Protein AF-A0A2V7D1I1-F1 (afdb_monomer_lite)

Secondary structure (DSSP, 8-state):
--HHHHHHHHHHHHTT-----------PPPPPPPBPP---SSSSPPPPBPPPP--SSGGGPPPPPPP--PPPTTPPP------TT--GGGSGGGT--

Sequence (97 aa):
MRTSMTLALIALMLVLGPLTAAPVAAQGAAPERVVLPTDRTVLPIPEPTYPHSTVFDVRNATPPPRFEVKAPAKAPNILIVLIDDMGFGQSSAFGGP

Foldseek 3Di:
DVVVVVVVVVVVVVVCPDPPPDPPPPPDPDPDDWDAQPDPVDPPGDDIDDDDDPDPDPVPDDDDDDDDDDDDPPDDDDDDDDDPPDDPQCDVVNPHD

Radius of gyration: 34.78 Å; chains: 1; bounding box: 40×53×106 Å

Structure (mmCIF, N/CA/C/O backbone):
data_AF-A0A2V7D1I1-F1
#
_entry.id   AF-A0A2V7D1I1-F1
#
loop_
_atom_site.group_PDB
_atom_site.id
_atom_site.type_symbol
_atom_site.label_atom_id
_atom_site.label_alt_id
_atom_site.label_comp_id
_atom_site.label_asym_id
_atom_site.label_entity_id
_atom_site.label_seq_id
_atom_site.pdbx_PDB_ins_code
_atom_site.Cartn_x
_atom_site.Cartn_y
_atom_site.Cartn_z
_atom_site.occupancy
_atom_site.B_iso_or_equiv
_atom_site.auth_seq_id
_atom_site.auth_comp_id
_atom_site.auth_asym_id
_atom_site.auth_atom_id
_atom_site.pdbx_PDB_model_num
ATOM 1 N N . MET A 1 1 ? -8.024 -37.225 -75.956 1.00 54.75 1 MET A N 1
ATOM 2 C CA . MET A 1 1 ? -7.642 -37.542 -74.555 1.00 54.75 1 MET A CA 1
ATOM 3 C C . MET A 1 1 ? -6.185 -37.217 -74.196 1.00 54.75 1 MET A C 1
ATOM 5 O O . MET A 1 1 ? -5.891 -37.146 -73.014 1.00 54.75 1 MET A O 1
ATOM 9 N N . ARG A 1 2 ? -5.265 -36.982 -75.151 1.00 56.84 2 ARG A N 1
ATOM 10 C CA . ARG A 1 2 ? -3.828 -36.771 -74.859 1.00 56.84 2 ARG A CA 1
ATOM 11 C C . ARG A 1 2 ? -3.425 -35.337 -74.471 1.00 56.84 2 ARG A C 1
ATOM 13 O O . ARG A 1 2 ? -2.435 -35.166 -73.780 1.00 56.84 2 ARG A O 1
ATOM 20 N N . THR A 1 3 ? -4.203 -34.326 -74.855 1.00 54.72 3 THR A N 1
ATOM 21 C CA . THR A 1 3 ? -3.937 -32.901 -74.559 1.00 54.72 3 THR A CA 1
ATOM 22 C C . THR A 1 3 ? -4.501 -32.427 -73.217 1.00 54.72 3 THR A C 1
ATOM 24 O O . THR A 1 3 ? -3.992 -31.480 -72.633 1.00 54.72 3 THR A O 1
ATOM 27 N N . SER A 1 4 ? -5.520 -33.107 -72.683 1.00 54.50 4 SER A N 1
ATOM 28 C CA . SER A 1 4 ? -6.106 -32.767 -71.377 1.00 54.50 4 SER A CA 1
ATOM 29 C C . SER A 1 4 ? -5.239 -33.238 -70.202 1.00 54.50 4 SER A C 1
ATOM 31 O O . SER A 1 4 ? -5.317 -32.684 -69.111 1.00 54.50 4 SER A O 1
ATOM 33 N N . MET A 1 5 ? -4.399 -34.255 -70.426 1.00 56.28 5 MET A N 1
ATOM 34 C CA . MET A 1 5 ? -3.567 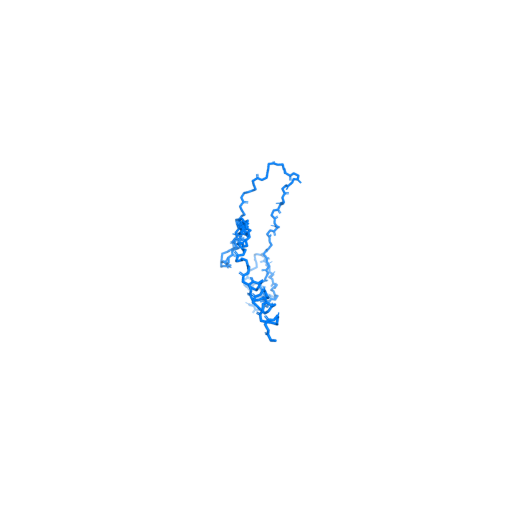-34.877 -69.391 1.00 56.28 5 MET A CA 1
ATOM 35 C C . MET A 1 5 ? -2.235 -34.137 -69.186 1.00 56.28 5 ME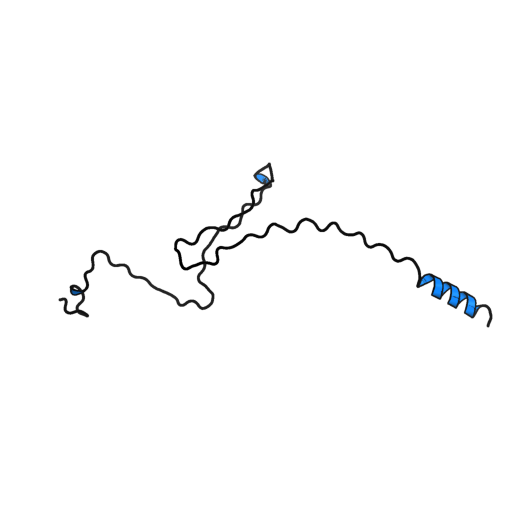T A C 1
ATOM 37 O O . MET A 1 5 ? -1.703 -34.134 -68.082 1.00 56.28 5 MET A O 1
ATOM 41 N N . THR A 1 6 ? -1.731 -33.441 -70.212 1.00 55.41 6 THR A N 1
ATOM 42 C CA . THR A 1 6 ? -0.560 -32.556 -70.103 1.00 55.41 6 THR A CA 1
ATOM 43 C C . THR A 1 6 ? -0.891 -31.235 -69.407 1.00 55.41 6 THR A C 1
ATOM 45 O O . THR A 1 6 ? -0.085 -30.772 -68.606 1.00 55.41 6 THR A O 1
ATOM 48 N N . LEU A 1 7 ? -2.090 -30.668 -69.611 1.00 56.03 7 LEU A N 1
ATOM 49 C CA . LEU A 1 7 ? -2.549 -29.505 -68.832 1.00 56.03 7 LEU A CA 1
ATOM 50 C C . LEU A 1 7 ? -2.699 -29.834 -67.338 1.00 56.03 7 LEU A C 1
ATOM 52 O O . LEU A 1 7 ? -2.307 -29.035 -66.493 1.00 56.03 7 LEU A O 1
ATOM 56 N N . ALA A 1 8 ? -3.216 -31.023 -67.013 1.00 55.81 8 ALA A N 1
ATOM 57 C CA . ALA A 1 8 ? -3.357 -31.472 -65.629 1.00 55.81 8 ALA A CA 1
ATOM 58 C C . ALA A 1 8 ? -1.997 -31.698 -64.940 1.00 55.81 8 ALA A C 1
ATOM 60 O O . ALA A 1 8 ? -1.852 -31.389 -63.761 1.00 55.81 8 ALA A O 1
ATOM 61 N N . LEU A 1 9 ? -0.980 -32.169 -65.675 1.00 53.53 9 LEU A N 1
ATOM 62 C CA . LEU A 1 9 ? 0.376 -32.343 -65.139 1.00 53.53 9 LEU A CA 1
ATOM 63 C C . LEU A 1 9 ? 1.095 -31.006 -64.894 1.00 53.53 9 LEU A C 1
ATOM 65 O O . LEU A 1 9 ? 1.818 -30.870 -63.909 1.00 53.53 9 LEU A O 1
ATOM 69 N N . ILE A 1 10 ? 0.873 -30.009 -65.758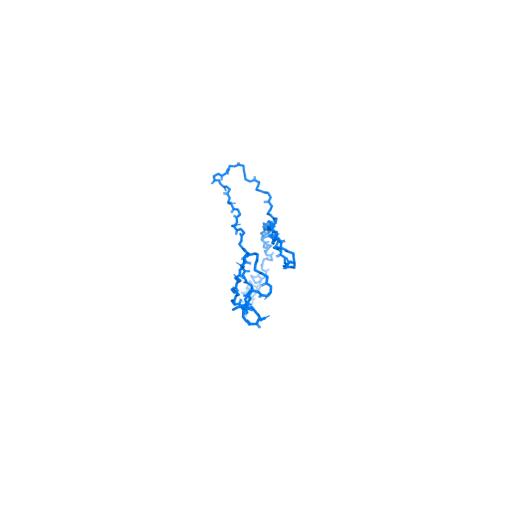 1.00 56.41 10 ILE A N 1
ATOM 70 C CA . ILE A 1 10 ? 1.430 -28.656 -65.597 1.00 56.41 10 ILE A CA 1
ATOM 71 C C . ILE A 1 10 ? 0.743 -27.927 -64.433 1.00 56.41 10 ILE A C 1
ATOM 73 O O . ILE A 1 10 ? 1.414 -27.261 -63.647 1.00 56.41 10 ILE A O 1
ATOM 77 N N . ALA A 1 11 ? -0.570 -28.114 -64.259 1.00 55.00 11 ALA A N 1
ATOM 78 C CA . ALA A 1 11 ? -1.299 -27.594 -63.104 1.00 55.00 11 ALA A CA 1
ATOM 79 C C . ALA A 1 11 ? -0.840 -28.246 -61.786 1.00 55.00 11 ALA A C 1
ATOM 81 O O . ALA A 1 11 ? -0.702 -27.556 -60.782 1.00 55.00 11 ALA A O 1
ATOM 82 N N . LEU A 1 12 ? -0.533 -29.549 -61.792 1.00 50.56 12 LEU A N 1
ATOM 83 C CA . LEU A 1 12 ? -0.049 -30.258 -60.605 1.00 50.56 12 LEU A CA 1
ATOM 84 C C . LEU A 1 12 ? 1.392 -29.870 -60.225 1.00 50.56 12 LEU A C 1
ATOM 86 O O . LEU A 1 12 ? 1.710 -29.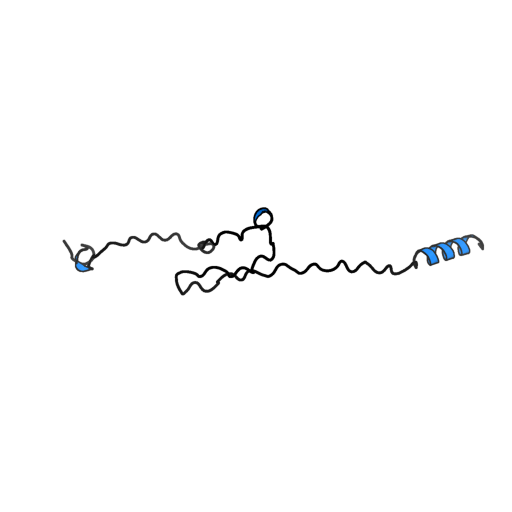805 -59.040 1.00 50.56 12 LEU A O 1
ATOM 90 N N . MET A 1 13 ? 2.246 -29.541 -61.202 1.00 54.41 13 MET A N 1
ATOM 91 C CA . MET A 1 13 ? 3.594 -29.014 -60.938 1.00 54.41 13 MET A CA 1
ATOM 92 C C . MET A 1 13 ? 3.612 -27.541 -60.498 1.00 54.41 13 MET A C 1
ATOM 94 O O . MET A 1 13 ? 4.567 -27.126 -59.848 1.00 54.41 13 MET A O 1
ATOM 98 N N . LEU A 1 14 ? 2.560 -26.762 -60.774 1.00 54.44 14 LEU A N 1
ATOM 99 C CA . LEU A 1 14 ? 2.429 -25.387 -60.271 1.00 54.44 14 LEU A CA 1
ATOM 100 C C . LEU A 1 14 ? 1.960 -25.313 -58.808 1.00 54.44 14 LEU A C 1
ATOM 102 O O . LEU A 1 14 ? 2.198 -24.310 -58.141 1.00 54.44 14 LEU A O 1
ATOM 106 N N . VAL A 1 15 ? 1.314 -26.367 -58.301 1.00 54.69 15 VAL A N 1
ATOM 107 C CA . VAL A 1 15 ? 0.844 -26.452 -56.903 1.00 54.69 15 VAL A CA 1
ATOM 108 C C . VAL A 1 15 ? 1.960 -26.915 -55.949 1.00 54.69 15 VAL A C 1
ATOM 110 O O . VAL A 1 15 ? 1.823 -26.806 -54.735 1.00 54.69 15 VAL A O 1
ATOM 113 N N . LEU A 1 16 ? 3.100 -27.362 -56.490 1.00 57.69 16 LEU A N 1
ATOM 114 C CA . LEU A 1 16 ? 4.280 -27.804 -55.739 1.00 57.69 16 LEU A CA 1
ATOM 115 C C . LEU A 1 16 ? 5.516 -26.915 -56.016 1.00 57.69 16 LEU A C 1
ATOM 117 O O . LEU A 1 16 ? 6.641 -27.399 -56.116 1.00 57.69 16 LEU A O 1
ATOM 121 N N . GLY A 1 17 ? 5.299 -25.604 -56.171 1.00 50.19 17 GLY A N 1
ATOM 122 C CA . GLY A 1 17 ? 6.343 -24.566 -56.183 1.00 50.19 17 GLY A CA 1
ATOM 123 C C . GLY A 1 17 ? 6.655 -24.055 -54.768 1.00 50.19 17 GLY A C 1
ATOM 124 O O . GLY A 1 17 ? 5.834 -24.205 -53.869 1.00 50.19 17 GLY A O 1
ATOM 125 N N . PRO A 1 18 ? 7.859 -23.507 -54.547 1.00 48.97 18 PRO A N 1
ATOM 126 C CA . PRO A 1 18 ? 8.744 -23.858 -53.446 1.00 48.97 18 PRO A CA 1
ATOM 127 C C . PRO A 1 18 ? 8.219 -23.397 -52.088 1.00 48.97 18 PRO A C 1
ATOM 129 O O . PRO A 1 18 ? 7.606 -22.341 -51.959 1.00 48.97 18 PRO A O 1
ATOM 132 N N . LEU A 1 19 ? 8.550 -24.180 -51.062 1.00 55.91 19 LEU A N 1
ATOM 133 C CA . LEU A 1 19 ? 8.510 -23.805 -49.655 1.00 55.91 19 LEU A CA 1
ATOM 134 C C . LEU A 1 19 ? 9.361 -22.533 -49.467 1.00 55.91 19 LEU A C 1
ATOM 136 O O . LEU A 1 19 ? 10.561 -22.600 -49.209 1.00 55.91 19 LEU A O 1
ATOM 140 N N . THR A 1 20 ? 8.770 -21.362 -49.701 1.00 48.06 20 THR A N 1
ATOM 141 C CA . THR A 1 20 ? 9.432 -20.076 -49.510 1.00 48.06 20 THR A CA 1
ATOM 142 C C . THR A 1 20 ? 9.705 -19.939 -48.025 1.00 48.06 20 THR A C 1
ATOM 144 O O . THR A 1 20 ? 8.769 -19.850 -47.229 1.00 48.06 20 THR A O 1
ATOM 147 N N . ALA A 1 21 ? 10.984 -19.957 -47.655 1.00 58.34 21 ALA A N 1
ATOM 148 C CA . ALA A 1 21 ? 11.436 -19.569 -46.334 1.00 58.34 21 ALA A CA 1
ATOM 149 C C . ALA A 1 21 ? 10.823 -18.202 -46.011 1.00 58.34 21 ALA A C 1
ATOM 151 O O . ALA A 1 21 ? 11.184 -17.191 -46.615 1.00 58.34 21 ALA A O 1
ATOM 152 N N . ALA A 1 22 ? 9.847 -18.185 -45.102 1.00 60.72 22 ALA A N 1
ATOM 153 C CA . ALA A 1 22 ? 9.380 -16.944 -44.517 1.00 60.72 22 ALA A CA 1
ATOM 154 C C . ALA A 1 22 ? 10.610 -16.239 -43.927 1.00 60.72 22 ALA A C 1
ATOM 156 O O . ALA A 1 22 ? 11.432 -16.911 -43.291 1.00 60.72 22 ALA A O 1
ATOM 157 N N . PRO A 1 23 ? 10.784 -14.922 -44.133 1.00 56.34 23 PRO A N 1
ATOM 158 C CA . PRO A 1 23 ? 11.833 -14.221 -43.427 1.00 56.34 23 PRO A CA 1
ATOM 159 C C . PRO A 1 23 ? 11.525 -14.410 -41.944 1.00 56.34 23 PRO A C 1
ATOM 161 O O . PRO A 1 23 ? 10.425 -14.095 -41.485 1.00 56.34 23 PRO A O 1
ATOM 164 N N . VAL A 1 24 ? 12.475 -14.978 -41.201 1.00 60.09 24 VAL A N 1
ATOM 165 C CA . VAL A 1 24 ? 12.468 -14.883 -39.746 1.00 60.09 24 VAL A CA 1
ATOM 166 C C . VAL A 1 24 ? 12.576 -13.390 -39.477 1.00 60.09 24 VAL A C 1
ATOM 168 O O . VAL A 1 24 ? 13.660 -12.814 -39.548 1.00 60.09 24 VAL A O 1
ATOM 171 N N . ALA A 1 25 ? 11.429 -12.734 -39.303 1.00 60.66 25 ALA A N 1
ATOM 172 C CA . ALA A 1 25 ? 11.384 -11.380 -38.803 1.00 60.66 25 ALA A CA 1
ATOM 173 C C . ALA A 1 25 ? 12.154 -11.432 -37.491 1.00 60.66 25 ALA A C 1
ATOM 175 O O . ALA A 1 25 ? 11.745 -12.157 -36.585 1.00 60.66 25 ALA A O 1
ATOM 176 N N . ALA A 1 26 ? 13.305 -10.759 -37.442 1.00 57.59 26 ALA A N 1
ATOM 177 C CA . ALA A 1 26 ? 14.102 -10.652 -36.238 1.00 57.59 26 ALA A CA 1
ATOM 178 C C . ALA A 1 26 ? 13.147 -10.258 -35.110 1.00 57.59 26 ALA A C 1
ATOM 180 O O . ALA A 1 26 ? 12.595 -9.155 -35.141 1.00 57.59 26 ALA A O 1
ATOM 181 N N . GLN A 1 27 ? 12.873 -11.180 -34.179 1.00 61.34 27 GLN A N 1
ATOM 182 C CA . GLN A 1 27 ? 12.129 -10.850 -32.976 1.00 61.34 27 GLN A CA 1
ATOM 183 C C . GLN A 1 27 ? 12.932 -9.749 -32.285 1.00 61.34 27 GLN A C 1
ATOM 185 O O . GLN A 1 27 ? 13.966 -10.015 -31.675 1.00 61.34 27 GLN A O 1
ATOM 190 N N . GLY A 1 28 ? 12.493 -8.498 -32.450 1.00 61.34 28 GLY A N 1
ATOM 191 C CA . GLY A 1 28 ? 13.021 -7.382 -31.684 1.00 61.34 28 GLY A CA 1
ATOM 192 C C . GLY A 1 28 ? 12.947 -7.758 -30.211 1.00 61.34 28 GLY A C 1
ATOM 193 O O . GLY A 1 28 ? 11.960 -8.361 -29.782 1.00 61.34 28 GLY A O 1
ATOM 194 N N . ALA A 1 29 ? 14.015 -7.470 -29.465 1.00 65.06 29 ALA A N 1
ATOM 195 C CA . ALA A 1 29 ? 14.079 -7.777 -28.046 1.00 65.06 29 ALA A CA 1
ATOM 196 C C . ALA A 1 29 ? 12.799 -7.273 -27.365 1.00 65.06 29 ALA A C 1
ATOM 198 O O . ALA A 1 29 ? 12.437 -6.101 -27.492 1.00 65.06 29 ALA A O 1
ATOM 199 N N . ALA A 1 30 ? 12.084 -8.183 -26.701 1.00 63.28 30 ALA A N 1
ATOM 200 C CA . ALA A 1 30 ? 10.901 -7.812 -25.946 1.00 63.28 30 ALA A CA 1
ATOM 201 C C . ALA A 1 30 ? 11.306 -6.770 -24.889 1.00 63.28 30 ALA A C 1
ATOM 203 O O . ALA A 1 30 ? 12.375 -6.916 -24.289 1.00 63.28 30 ALA A O 1
ATOM 204 N N . PRO A 1 31 ? 10.490 -5.727 -24.660 1.00 65.50 31 PRO A N 1
ATOM 205 C CA . PRO A 1 31 ? 10.798 -4.734 -23.644 1.00 65.50 31 PRO A CA 1
ATOM 206 C C . PRO A 1 31 ? 10.975 -5.419 -22.287 1.00 65.50 31 PRO A C 1
ATOM 208 O O . PRO A 1 31 ? 10.211 -6.318 -21.922 1.00 65.50 31 PRO A O 1
ATOM 211 N N . GLU A 1 32 ? 12.006 -4.999 -21.558 1.00 70.75 32 GLU A N 1
ATOM 212 C CA . GLU A 1 32 ? 12.326 -5.532 -20.240 1.00 70.75 32 GLU A CA 1
ATOM 213 C C . GLU A 1 32 ? 11.129 -5.339 -19.295 1.00 70.75 32 GLU A C 1
ATOM 215 O O . GLU A 1 32 ? 10.508 -4.273 -19.246 1.00 70.75 32 GLU A O 1
ATOM 220 N N . ARG A 1 33 ? 10.739 -6.403 -18.584 1.00 72.94 33 ARG A N 1
ATOM 221 C CA . ARG A 1 33 ? 9.505 -6.411 -17.791 1.00 72.94 33 ARG A CA 1
ATOM 222 C C . ARG A 1 33 ? 9.702 -5.626 -16.495 1.00 72.94 33 ARG A C 1
ATOM 224 O O . ARG A 1 33 ? 10.491 -6.023 -15.646 1.00 72.94 33 ARG A O 1
ATOM 231 N N . VAL A 1 34 ? 8.894 -4.585 -16.299 1.00 74.75 34 VAL A N 1
ATOM 232 C CA . VAL A 1 34 ? 8.783 -3.879 -15.014 1.00 74.75 34 VAL A CA 1
ATOM 233 C C . VAL A 1 34 ? 8.126 -4.804 -13.984 1.00 74.75 34 VAL A C 1
ATOM 235 O O . VAL A 1 34 ? 7.011 -5.287 -14.198 1.00 74.75 34 VAL A O 1
ATOM 238 N N . VAL A 1 35 ? 8.811 -5.059 -12.869 1.00 75.00 35 VAL A N 1
ATOM 239 C CA . VAL A 1 35 ? 8.284 -5.853 -11.749 1.00 75.00 35 VAL A CA 1
ATOM 240 C C . VAL A 1 35 ? 7.661 -4.904 -10.730 1.00 75.00 35 VAL A C 1
ATOM 242 O O . VAL A 1 35 ? 8.345 -4.062 -10.153 1.00 75.00 35 VAL A O 1
ATOM 245 N N . LEU A 1 36 ? 6.351 -5.031 -10.516 1.00 78.19 36 LEU A N 1
ATOM 246 C CA . LEU A 1 36 ? 5.634 -4.236 -9.522 1.00 78.19 36 LEU A CA 1
ATOM 247 C C . LEU A 1 36 ? 5.745 -4.884 -8.132 1.00 78.19 36 LEU A C 1
ATOM 249 O O . LEU A 1 36 ? 5.549 -6.099 -8.009 1.00 78.19 36 LEU A O 1
ATOM 253 N N . PRO A 1 37 ? 5.980 -4.095 -7.072 1.00 76.50 37 PRO A N 1
ATOM 254 C CA . PRO A 1 37 ? 5.927 -4.598 -5.706 1.00 76.50 37 PRO A CA 1
ATOM 255 C C . PRO A 1 37 ? 4.547 -5.161 -5.369 1.00 76.50 37 PRO A C 1
ATOM 257 O O . PRO A 1 37 ? 3.523 -4.491 -5.509 1.00 76.50 37 PRO A O 1
ATOM 260 N N . THR A 1 38 ? 4.531 -6.432 -4.970 1.00 77.69 38 THR A N 1
ATOM 261 C CA . THR A 1 38 ? 3.295 -7.178 -4.678 1.00 77.69 38 THR A CA 1
ATOM 262 C C . THR A 1 38 ? 3.046 -7.302 -3.176 1.00 77.69 38 THR A C 1
ATOM 264 O O . THR A 1 38 ? 1.895 -7.398 -2.754 1.00 77.69 38 THR A O 1
ATOM 267 N N . ASP A 1 39 ? 4.106 -7.257 -2.366 1.00 85.06 39 ASP A N 1
ATOM 268 C CA . ASP A 1 39 ? 3.986 -7.271 -0.912 1.00 85.06 39 ASP A CA 1
ATOM 269 C C . ASP A 1 39 ? 3.457 -5.922 -0.409 1.00 85.06 39 ASP A C 1
ATOM 271 O O . ASP A 1 39 ? 4.033 -4.865 -0.666 1.00 85.06 39 ASP A O 1
ATOM 275 N N . ARG A 1 40 ? 2.317 -5.979 0.278 1.00 85.75 40 ARG A N 1
ATOM 276 C CA . ARG A 1 40 ? 1.618 -4.828 0.861 1.00 85.75 40 ARG A CA 1
ATOM 277 C C . ARG A 1 40 ? 1.526 -4.914 2.388 1.00 85.75 40 ARG A C 1
ATOM 279 O O . ARG A 1 40 ? 0.730 -4.193 2.982 1.00 85.75 40 ARG A O 1
ATOM 286 N N . THR A 1 41 ? 2.293 -5.808 3.016 1.00 89.38 41 THR A N 1
ATOM 287 C CA . THR A 1 41 ? 2.342 -5.962 4.482 1.00 89.38 41 THR A CA 1
ATOM 288 C C . THR A 1 41 ? 3.285 -4.962 5.148 1.00 89.38 41 THR A C 1
ATOM 290 O O . THR A 1 41 ? 3.106 -4.628 6.317 1.00 89.38 41 THR A O 1
ATOM 293 N N . VAL A 1 42 ? 4.251 -4.439 4.391 1.00 87.56 42 VAL A N 1
ATOM 294 C CA . VAL A 1 42 ? 5.195 -3.412 4.830 1.00 87.56 42 VAL A CA 1
ATOM 295 C C . VAL A 1 42 ? 4.879 -2.110 4.106 1.00 87.56 42 VAL A C 1
ATOM 297 O O . VAL A 1 42 ? 4.734 -2.079 2.884 1.00 87.56 42 VAL A O 1
ATOM 300 N N . LEU A 1 43 ? 4.763 -1.030 4.877 1.00 89.94 43 LEU A N 1
ATOM 301 C CA . LEU A 1 43 ? 4.581 0.325 4.368 1.00 89.94 43 LEU A CA 1
ATOM 302 C C . LEU A 1 43 ? 5.818 1.172 4.703 1.00 89.94 43 LEU A C 1
ATOM 304 O O . LEU A 1 43 ? 6.385 0.986 5.782 1.00 89.94 43 LEU A O 1
ATOM 308 N N . PRO A 1 44 ? 6.210 2.127 3.838 1.00 89.44 44 PRO A N 1
ATOM 309 C CA . PRO A 1 44 ? 5.604 2.476 2.542 1.00 89.44 44 PRO A CA 1
ATOM 310 C C . PRO A 1 44 ? 5.833 1.417 1.448 1.00 89.44 44 PRO A C 1
ATOM 312 O O . PRO A 1 44 ? 6.839 0.715 1.469 1.00 89.44 44 PRO A O 1
ATOM 315 N N . ILE A 1 45 ? 4.916 1.312 0.474 1.00 90.44 45 ILE A N 1
ATOM 316 C CA . ILE A 1 45 ? 5.086 0.391 -0.665 1.00 90.44 45 ILE A CA 1
ATOM 317 C C . ILE A 1 45 ? 6.242 0.904 -1.538 1.00 90.44 45 ILE A C 1
ATOM 319 O O . ILE A 1 45 ? 6.198 2.068 -1.947 1.00 90.44 45 ILE A O 1
ATOM 323 N N . PRO A 1 46 ? 7.253 0.067 -1.835 1.00 88.25 46 PRO A N 1
ATOM 324 C CA . PRO A 1 46 ? 8.408 0.503 -2.608 1.00 88.25 46 PRO A CA 1
ATOM 325 C C . PRO A 1 46 ? 8.026 0.825 -4.057 1.00 88.25 46 PRO A C 1
ATOM 327 O O . PRO A 1 46 ? 7.012 0.354 -4.574 1.00 88.25 46 PRO A O 1
ATOM 330 N N . GLU A 1 47 ? 8.848 1.631 -4.723 1.00 88.94 47 GLU A N 1
ATOM 331 C CA . GLU A 1 47 ? 8.679 1.918 -6.147 1.00 88.94 47 GLU A CA 1
ATOM 332 C C . GLU A 1 47 ? 9.166 0.742 -7.012 1.00 88.94 47 GLU A C 1
ATOM 334 O O . GLU A 1 47 ? 10.088 0.018 -6.622 1.00 88.94 47 GLU A O 1
ATOM 339 N N . PRO A 1 48 ? 8.574 0.530 -8.200 1.00 88.06 48 PRO A N 1
ATOM 340 C CA . PRO A 1 48 ? 9.069 -0.454 -9.147 1.00 88.06 48 PRO A CA 1
ATOM 341 C C . PRO A 1 48 ? 10.435 -0.042 -9.697 1.00 88.06 48 PRO A C 1
ATOM 343 O O . PRO A 1 48 ? 10.684 1.123 -10.004 1.00 88.06 48 PRO A O 1
ATOM 346 N N . THR A 1 49 ? 11.319 -1.020 -9.876 1.00 88.19 49 THR A N 1
ATOM 347 C CA . THR A 1 49 ? 12.611 -0.795 -10.524 1.00 88.19 49 THR A CA 1
ATOM 348 C C . THR A 1 49 ? 12.421 -0.713 -12.037 1.00 88.19 49 THR A C 1
ATOM 350 O O . THR A 1 49 ? 11.931 -1.658 -12.658 1.00 88.19 49 THR A O 1
ATOM 353 N N . TYR A 1 50 ? 12.821 0.414 -12.627 1.00 86.94 50 TYR A N 1
ATOM 354 C CA . TYR A 1 50 ? 12.842 0.607 -14.076 1.00 86.94 50 TYR A CA 1
ATOM 355 C C . TYR A 1 50 ? 14.253 0.385 -14.630 1.00 86.94 50 TYR A C 1
ATOM 357 O O . TYR A 1 50 ? 15.225 0.780 -13.980 1.00 86.94 50 TYR A O 1
ATOM 365 N N . PRO A 1 51 ? 14.388 -0.199 -15.832 1.00 87.19 51 PRO A N 1
ATOM 366 C CA . PRO A 1 51 ? 15.678 -0.281 -16.498 1.00 87.19 51 PRO A CA 1
ATOM 367 C C . PRO A 1 51 ? 16.194 1.115 -16.857 1.00 87.19 51 PRO A C 1
ATOM 369 O O . PRO A 1 51 ? 15.426 2.043 -17.127 1.00 87.19 51 PRO A O 1
ATOM 372 N N . HIS A 1 52 ? 17.515 1.267 -16.868 1.00 87.56 52 HIS A N 1
ATOM 373 C CA . HIS A 1 52 ? 18.140 2.533 -17.230 1.00 87.56 52 HIS A CA 1
ATOM 374 C C . HIS A 1 52 ? 17.916 2.855 -18.713 1.00 87.56 52 HIS A C 1
ATOM 376 O O . HIS A 1 52 ? 18.060 1.994 -19.580 1.00 87.56 52 HIS A O 1
ATOM 382 N N . SER A 1 53 ? 17.599 4.119 -19.011 1.00 89.00 53 SER A N 1
ATOM 383 C CA . SER A 1 53 ? 17.501 4.591 -20.394 1.00 89.00 53 SER A CA 1
ATOM 384 C C . SER A 1 53 ? 18.867 4.526 -21.074 1.00 89.00 53 SER A C 1
ATOM 386 O O . SER A 1 53 ? 19.852 5.043 -20.552 1.00 89.00 53 SER A O 1
ATOM 388 N N . THR A 1 54 ? 18.910 3.940 -22.268 1.00 91.56 54 THR A N 1
ATOM 389 C CA . THR A 1 54 ? 20.091 3.936 -23.147 1.00 91.56 54 THR A CA 1
ATOM 390 C C . THR A 1 54 ? 20.077 5.089 -24.156 1.00 91.56 54 THR A C 1
ATOM 392 O O . THR A 1 54 ? 21.032 5.264 -24.912 1.00 91.56 54 THR A O 1
ATOM 395 N N . VAL A 1 55 ? 19.005 5.891 -24.181 1.00 92.88 55 VAL A N 1
ATOM 396 C CA . VAL A 1 55 ? 18.869 7.048 -25.074 1.00 92.88 55 VAL A CA 1
ATOM 397 C C . VAL A 1 55 ? 19.738 8.196 -24.564 1.00 92.88 55 VAL A C 1
ATOM 399 O O . VAL A 1 55 ? 19.573 8.645 -23.432 1.00 92.88 55 VAL A O 1
ATOM 402 N N . PHE A 1 56 ? 20.641 8.685 -25.418 1.00 92.75 56 PHE A N 1
ATOM 403 C CA . PHE A 1 56 ? 21.607 9.727 -25.061 1.00 92.75 56 PHE A CA 1
ATOM 404 C C . PHE A 1 56 ? 20.988 11.130 -24.974 1.00 92.75 56 PHE A C 1
ATOM 406 O O . PHE A 1 56 ? 21.274 11.878 -24.042 1.00 92.75 56 PHE A O 1
ATOM 413 N N . ASP A 1 57 ? 20.135 11.496 -25.936 1.00 91.75 57 ASP A N 1
ATOM 414 C CA . ASP A 1 57 ? 19.446 12.790 -25.926 1.00 91.75 57 ASP A CA 1
ATOM 415 C C . ASP A 1 57 ? 18.119 12.684 -25.164 1.00 91.75 57 ASP A C 1
ATOM 417 O O . ASP A 1 57 ? 17.191 11.990 -25.586 1.00 91.75 57 ASP A O 1
ATOM 421 N N . VAL A 1 58 ? 18.015 13.428 -24.061 1.00 91.00 58 VAL A N 1
ATOM 422 C CA . VAL A 1 58 ? 16.830 13.485 -23.194 1.00 91.00 58 VAL A CA 1
ATOM 423 C C . VAL A 1 58 ? 15.555 13.886 -23.939 1.00 91.00 58 VAL A C 1
ATOM 425 O O . VAL A 1 58 ? 14.473 13.444 -23.564 1.00 91.00 58 VAL A O 1
ATOM 428 N N . ARG A 1 59 ? 15.657 14.673 -25.019 1.00 94.19 59 ARG A N 1
ATOM 429 C CA . ARG A 1 59 ? 14.492 15.102 -25.818 1.00 94.19 59 ARG A CA 1
ATOM 430 C C . ARG A 1 59 ? 13.826 13.940 -26.551 1.00 94.19 59 ARG A C 1
ATOM 432 O O . ARG A 1 59 ? 12.655 14.036 -26.901 1.00 94.19 59 ARG A O 1
ATOM 439 N N . ASN A 1 60 ? 14.577 12.862 -26.762 1.00 92.81 60 ASN A N 1
ATOM 440 C CA . ASN A 1 60 ? 14.119 11.639 -27.412 1.00 92.81 60 ASN A CA 1
ATOM 441 C C . ASN A 1 60 ? 13.832 10.519 -26.397 1.00 92.81 60 ASN A C 1
ATOM 443 O O . ASN A 1 60 ? 13.363 9.448 -26.780 1.00 92.81 60 ASN A O 1
ATOM 447 N N . ALA A 1 61 ? 14.130 10.735 -25.112 1.00 91.31 61 ALA A N 1
ATOM 448 C CA . ALA A 1 61 ? 13.873 9.766 -24.058 1.00 91.31 61 ALA A CA 1
ATOM 449 C C . ALA A 1 61 ? 12.408 9.838 -23.610 1.00 91.31 61 ALA A C 1
ATOM 451 O O . ALA A 1 61 ? 11.839 10.915 -23.433 1.00 91.31 61 ALA A O 1
ATOM 452 N N . THR A 1 62 ? 11.798 8.675 -23.387 1.00 90.12 62 THR A N 1
ATOM 453 C CA . THR A 1 62 ? 10.447 8.592 -22.820 1.00 90.12 62 THR A CA 1
ATOM 454 C C . THR A 1 62 ? 10.557 8.385 -21.309 1.00 90.12 62 THR A C 1
ATOM 456 O O . THR A 1 62 ? 11.175 7.404 -20.890 1.00 90.12 62 THR A O 1
ATOM 459 N N . PRO A 1 63 ? 9.995 9.278 -20.474 1.00 88.88 63 PRO A N 1
ATOM 460 C CA . PRO A 1 63 ? 10.036 9.106 -19.028 1.00 88.88 63 PRO A CA 1
ATOM 461 C C . PRO A 1 63 ? 9.188 7.901 -18.593 1.00 88.88 63 PRO A C 1
ATOM 463 O O . PRO A 1 63 ? 8.149 7.630 -19.207 1.00 88.88 63 PRO A O 1
ATOM 466 N N . PRO A 1 64 ? 9.589 7.186 -17.525 1.00 88.31 64 PRO A N 1
ATOM 467 C CA . PRO A 1 64 ? 8.781 6.108 -16.981 1.00 88.31 64 PRO A CA 1
ATOM 468 C C . PRO A 1 64 ? 7.447 6.652 -16.444 1.00 88.31 64 PRO A C 1
ATOM 470 O O . PRO A 1 64 ? 7.355 7.822 -16.048 1.00 88.31 64 PRO A O 1
ATOM 473 N N . PRO A 1 65 ? 6.396 5.819 -16.416 1.00 89.50 65 PRO A N 1
ATOM 474 C CA . PRO A 1 65 ? 5.124 6.214 -15.835 1.00 89.50 65 PRO A CA 1
ATOM 475 C C . PRO A 1 65 ? 5.292 6.547 -14.349 1.00 89.50 65 PRO A C 1
ATOM 477 O O . PRO A 1 65 ? 6.084 5.926 -13.636 1.00 89.50 65 PRO A O 1
ATOM 480 N N . ARG A 1 66 ? 4.511 7.519 -13.864 1.00 89.25 66 ARG A N 1
ATOM 481 C CA . ARG A 1 66 ? 4.467 7.831 -12.431 1.00 89.25 66 ARG A CA 1
ATOM 482 C C . ARG A 1 66 ? 3.986 6.608 -11.658 1.00 89.25 66 ARG A C 1
ATOM 484 O O . ARG A 1 66 ? 2.985 5.995 -12.028 1.00 89.25 66 ARG A O 1
ATOM 491 N N . PHE A 1 67 ? 4.685 6.286 -10.577 1.00 89.81 67 PHE A N 1
ATOM 492 C CA . PHE A 1 67 ? 4.239 5.252 -9.661 1.00 89.81 67 PHE A CA 1
ATOM 493 C C . PHE A 1 67 ? 3.085 5.780 -8.806 1.00 89.81 67 PHE A C 1
ATOM 495 O O . PHE A 1 67 ? 3.190 6.827 -8.171 1.00 89.81 67 PHE A O 1
ATOM 502 N N . GLU A 1 68 ? 1.970 5.056 -8.813 1.00 89.50 68 GLU A N 1
ATOM 503 C CA . GLU A 1 68 ? 0.788 5.380 -8.023 1.00 89.50 68 GLU A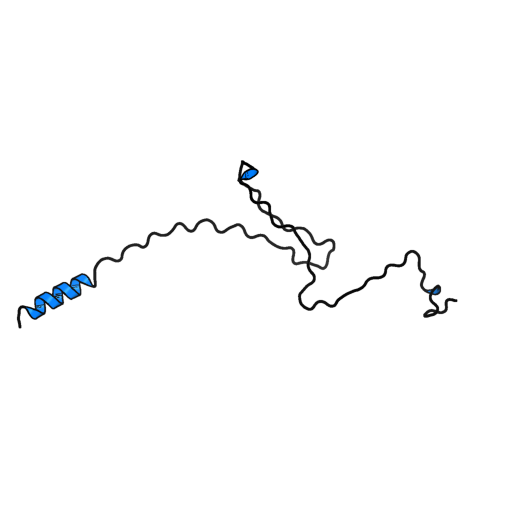 CA 1
ATOM 504 C C . GLU A 1 68 ? 0.277 4.105 -7.353 1.00 89.50 68 GLU A C 1
ATOM 506 O O . GLU A 1 68 ? -0.036 3.108 -8.013 1.00 89.50 68 GLU A O 1
ATOM 511 N N . VAL A 1 69 ? 0.167 4.134 -6.028 1.00 88.19 69 VAL A N 1
ATOM 512 C CA . VAL A 1 69 ? -0.424 3.037 -5.267 1.00 88.19 69 VAL A CA 1
ATOM 513 C C . VAL A 1 69 ? -1.933 3.222 -5.240 1.00 88.19 69 VAL A C 1
ATOM 515 O O . VAL A 1 69 ? -2.454 4.096 -4.552 1.00 88.19 69 VAL A O 1
ATOM 518 N N . LYS A 1 70 ? -2.648 2.345 -5.946 1.00 88.31 70 LYS A N 1
ATOM 519 C CA . LYS A 1 70 ? -4.112 2.279 -5.883 1.00 88.31 70 LYS A CA 1
ATOM 520 C C . LYS A 1 70 ? -4.591 1.208 -4.914 1.00 88.31 70 LYS A C 1
ATOM 522 O O . LYS A 1 70 ? -3.933 0.175 -4.708 1.00 88.31 70 LYS A O 1
ATOM 527 N N . ALA A 1 71 ? -5.761 1.461 -4.337 1.00 88.06 71 ALA A N 1
ATOM 528 C CA . ALA A 1 71 ? -6.492 0.468 -3.569 1.00 88.06 71 ALA A CA 1
ATOM 529 C C . ALA A 1 71 ? -6.850 -0.737 -4.467 1.00 88.06 71 ALA A C 1
ATOM 531 O O . ALA A 1 71 ? -7.135 -0.550 -5.655 1.00 88.06 71 ALA A O 1
ATOM 532 N N . PRO A 1 72 ? -6.827 -1.972 -3.937 1.00 86.31 72 PRO A N 1
ATOM 533 C CA . PRO A 1 72 ? -7.271 -3.149 -4.673 1.00 86.31 72 PRO A CA 1
ATOM 534 C C . PRO A 1 72 ? -8.734 -3.043 -5.115 1.00 86.31 72 PRO A C 1
ATOM 536 O O . PRO A 1 72 ? -9.555 -2.384 -4.474 1.00 86.31 72 PRO A O 1
ATOM 539 N N . ALA A 1 73 ? -9.079 -3.753 -6.190 1.00 90.50 73 ALA A N 1
ATOM 540 C CA . ALA A 1 73 ? -10.467 -3.863 -6.617 1.00 90.50 73 ALA A CA 1
ATOM 541 C C . ALA A 1 73 ? -11.332 -4.435 -5.482 1.00 90.50 73 ALA A C 1
ATOM 543 O O . ALA A 1 73 ? -10.953 -5.420 -4.848 1.00 90.50 73 ALA A O 1
ATOM 544 N N . LYS A 1 74 ? -12.507 -3.832 -5.263 1.00 91.81 74 LYS A N 1
ATOM 545 C CA . LYS A 1 74 ? -13.468 -4.195 -4.202 1.00 91.81 74 LYS A CA 1
ATOM 546 C C . LYS A 1 74 ? -12.965 -3.985 -2.764 1.00 91.81 74 LYS A C 1
ATOM 548 O O . LYS A 1 74 ? -13.622 -4.452 -1.837 1.00 91.81 74 LYS A O 1
ATOM 553 N N . ALA A 1 75 ? -11.843 -3.292 -2.555 1.00 92.31 75 ALA A N 1
ATOM 554 C CA . ALA A 1 75 ? -11.461 -2.858 -1.215 1.00 92.31 75 ALA A CA 1
ATOM 555 C C . ALA A 1 75 ? -12.525 -1.895 -0.641 1.00 92.31 75 ALA A C 1
ATOM 557 O O . ALA A 1 75 ? -13.089 -1.100 -1.399 1.00 92.31 75 ALA A O 1
ATOM 558 N N . PRO A 1 76 ? -12.822 -1.952 0.670 1.00 95.12 76 PRO A N 1
ATOM 559 C CA . PRO A 1 76 ? -13.750 -1.018 1.294 1.00 95.12 76 PRO A CA 1
ATOM 560 C C . PRO A 1 76 ? -13.173 0.401 1.318 1.00 95.12 76 PRO A C 1
ATOM 562 O O . PRO A 1 76 ? -11.958 0.594 1.376 1.00 95.12 76 PRO A O 1
ATOM 565 N N . ASN A 1 77 ? -14.057 1.399 1.344 1.00 94.69 77 ASN A N 1
ATOM 566 C CA . ASN A 1 77 ? -13.664 2.768 1.660 1.00 94.69 77 ASN A CA 1
ATOM 567 C C . ASN A 1 77 ? -13.350 2.852 3.158 1.00 94.69 77 ASN A C 1
ATOM 569 O O . ASN A 1 77 ? -14.185 2.483 3.983 1.00 94.69 77 ASN A O 1
ATOM 573 N N . ILE A 1 78 ? -12.160 3.334 3.509 1.00 92.44 78 ILE A N 1
ATOM 574 C CA . ILE A 1 78 ? -11.703 3.467 4.896 1.00 92.44 78 ILE A CA 1
ATOM 575 C C . ILE A 1 78 ? -11.524 4.954 5.196 1.00 92.44 78 ILE A C 1
ATOM 577 O O . ILE A 1 78 ? -10.856 5.660 4.442 1.00 92.44 78 ILE A O 1
ATOM 581 N N . LEU A 1 79 ? -12.098 5.417 6.306 1.00 95.12 79 LEU A N 1
ATOM 582 C CA . LEU A 1 79 ? -11.846 6.739 6.872 1.00 95.12 79 LEU A CA 1
ATOM 583 C C . LEU A 1 79 ? -11.079 6.558 8.182 1.00 95.12 79 LEU A C 1
ATOM 585 O O . LEU A 1 79 ? -11.580 5.912 9.099 1.00 95.12 79 LEU A O 1
ATOM 589 N N . ILE A 1 80 ? -9.874 7.121 8.263 1.00 93.62 80 ILE A N 1
ATOM 590 C CA . ILE A 1 80 ? -9.062 7.116 9.483 1.00 93.62 80 ILE A CA 1
ATOM 591 C C . ILE A 1 80 ? -9.105 8.522 10.074 1.00 93.62 80 ILE A C 1
ATOM 593 O O . ILE A 1 80 ? -8.704 9.481 9.417 1.00 93.62 80 ILE A O 1
ATOM 597 N N . VAL A 1 81 ? -9.582 8.634 11.312 1.00 95.00 81 VAL A N 1
ATOM 598 C CA . VAL A 1 81 ? -9.531 9.871 12.098 1.00 95.00 81 VAL A CA 1
ATOM 599 C C . VAL A 1 81 ? -8.474 9.675 13.175 1.00 95.00 81 VAL A C 1
ATOM 601 O O . VAL A 1 81 ? -8.653 8.857 14.073 1.00 95.00 81 VAL A O 1
ATOM 604 N N . LEU A 1 82 ? -7.357 10.391 13.053 1.00 94.94 82 LEU A N 1
ATOM 605 C CA . LEU A 1 82 ? -6.304 10.412 14.064 1.00 94.94 82 LEU A CA 1
ATOM 606 C C . LEU A 1 82 ? -6.534 11.628 14.958 1.00 94.94 82 LEU A C 1
ATOM 608 O O . LEU A 1 82 ? -6.557 12.755 14.467 1.00 94.94 82 LEU A O 1
ATOM 612 N N . ILE A 1 83 ? -6.736 11.385 16.250 1.00 93.38 83 ILE A N 1
ATOM 613 C CA . ILE A 1 83 ? -6.834 12.432 17.266 1.00 93.38 83 ILE A CA 1
ATOM 614 C C . ILE A 1 83 ? -5.573 12.339 18.110 1.00 93.38 83 ILE A C 1
ATOM 616 O O . ILE A 1 83 ? -5.242 11.265 18.611 1.00 93.38 83 ILE A O 1
ATOM 620 N N . ASP A 1 84 ? -4.868 13.457 18.215 1.00 94.75 84 ASP A N 1
ATOM 621 C CA . ASP A 1 84 ? -3.621 13.536 18.963 1.00 94.75 84 ASP A CA 1
ATOM 622 C C . ASP A 1 84 ? -3.888 13.509 20.471 1.00 94.75 84 ASP A C 1
ATOM 624 O O . ASP A 1 84 ? -4.898 14.051 20.929 1.00 94.75 84 ASP A O 1
ATOM 628 N N . ASP A 1 85 ? -3.010 12.842 21.220 1.00 92.19 85 ASP A N 1
ATOM 629 C CA . ASP A 1 85 ? -3.009 12.747 22.690 1.00 92.19 85 ASP A CA 1
ATOM 630 C C . ASP A 1 85 ? -4.346 12.388 23.377 1.00 92.19 85 ASP A C 1
ATOM 632 O O . ASP A 1 85 ? -4.514 12.577 24.586 1.00 92.19 85 ASP A O 1
ATOM 636 N N . MET A 1 86 ? -5.303 11.814 22.644 1.00 91.44 86 MET A N 1
ATOM 637 C CA . MET A 1 86 ? -6.580 11.401 23.215 1.00 91.44 86 MET A CA 1
ATOM 638 C C . MET A 1 86 ? -6.437 10.068 23.958 1.00 91.44 86 MET A C 1
ATOM 640 O O . MET A 1 86 ? -6.297 8.999 23.363 1.00 91.44 86 MET A O 1
ATOM 644 N N . GLY A 1 87 ? -6.518 10.125 25.283 1.00 89.38 87 GLY A N 1
ATOM 645 C CA . GLY A 1 87 ? -6.555 8.956 26.151 1.00 89.38 87 GLY A CA 1
ATOM 646 C C . GLY A 1 87 ? -7.936 8.293 26.181 1.00 89.38 87 GLY A C 1
ATOM 647 O O . GLY A 1 87 ? -8.970 8.948 26.059 1.00 89.38 87 GLY A O 1
ATOM 648 N N . PHE A 1 88 ? -7.967 6.980 26.433 1.00 89.69 88 PHE A N 1
ATOM 649 C CA . PHE A 1 88 ? -9.209 6.194 26.500 1.00 89.69 88 PHE A CA 1
ATOM 650 C C . PHE A 1 88 ? -10.268 6.781 27.452 1.00 89.69 88 PHE A C 1
ATOM 652 O O . PHE A 1 88 ? -11.447 6.796 27.112 1.00 89.69 88 PHE A O 1
ATOM 659 N N . GLY A 1 89 ? -9.862 7.304 28.615 1.00 91.62 89 GLY A N 1
ATOM 660 C CA . GLY A 1 89 ? -10.777 7.841 29.633 1.00 91.62 89 GLY A CA 1
ATOM 661 C C . GLY A 1 89 ? -11.395 9.206 29.312 1.00 91.62 89 GLY A C 1
ATOM 662 O O . GLY A 1 89 ? -12.183 9.706 30.106 1.00 91.62 89 GLY A O 1
ATOM 663 N N . GLN A 1 90 ? -11.044 9.837 28.188 1.00 92.88 90 GLN A N 1
ATOM 664 C CA . GLN A 1 90 ? -11.612 11.135 27.805 1.00 92.88 90 GLN A CA 1
ATOM 665 C C . GLN A 1 90 ? -12.944 11.013 27.057 1.00 92.88 90 GLN A C 1
ATOM 667 O O . GLN A 1 90 ? -13.679 11.990 26.965 1.00 92.88 90 GLN A O 1
ATOM 672 N N . SER A 1 91 ? -13.272 9.837 26.514 1.00 92.81 91 SER A N 1
ATOM 673 C CA . SER A 1 91 ? -14.553 9.613 25.841 1.00 92.81 91 SER A CA 1
ATOM 674 C C . SER A 1 91 ? -15.626 9.178 26.837 1.00 92.81 91 SER A C 1
ATOM 676 O O . SER A 1 91 ? -15.408 8.256 27.625 1.00 92.81 91 SER A O 1
ATOM 678 N N . SER A 1 92 ? -16.825 9.757 26.738 1.00 93.44 92 SER A N 1
ATOM 679 C CA . SER A 1 92 ? -17.998 9.325 27.512 1.00 93.44 92 SER A CA 1
ATOM 680 C C . SER A 1 92 ? -18.375 7.859 27.263 1.00 93.44 92 SER A C 1
ATOM 682 O O . SER A 1 92 ? -18.863 7.184 28.167 1.00 93.44 92 SER A O 1
ATOM 684 N N . ALA A 1 93 ? -18.054 7.316 26.082 1.00 93.81 93 ALA A N 1
ATOM 685 C CA . ALA A 1 93 ? -18.233 5.896 25.770 1.00 93.81 93 ALA A CA 1
ATOM 686 C C . ALA A 1 93 ? -17.410 4.965 26.684 1.00 93.81 93 ALA A C 1
ATOM 688 O O . ALA A 1 93 ? -17.746 3.790 26.821 1.00 93.81 93 ALA A O 1
ATOM 689 N N . PHE A 1 94 ? -16.359 5.488 27.322 1.00 91.94 94 PHE A N 1
ATOM 690 C CA . PHE A 1 94 ? -15.478 4.763 28.238 1.00 91.94 94 PHE A CA 1
ATOM 691 C C . PHE A 1 94 ? -15.449 5.375 29.657 1.00 91.94 94 PHE A C 1
ATOM 693 O O . PHE A 1 94 ? -14.533 5.084 30.423 1.00 91.94 94 PHE A O 1
ATOM 700 N N . GLY A 1 95 ? -16.448 6.193 30.030 1.00 90.31 95 GLY A N 1
ATOM 701 C CA . GLY A 1 95 ? -16.606 6.745 31.389 1.00 90.31 95 GLY A CA 1
ATOM 702 C C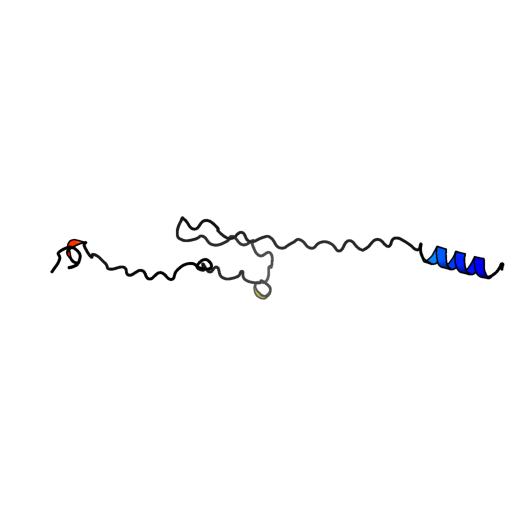 . GLY A 1 95 ? -15.991 8.130 31.634 1.00 90.31 95 GLY A C 1
ATOM 703 O O . GLY A 1 95 ? -15.891 8.545 32.788 1.00 90.31 95 GLY A O 1
ATOM 704 N N . GLY A 1 96 ? -15.579 8.830 30.573 1.00 87.50 96 GLY A N 1
ATOM 705 C CA . GLY A 1 96 ? -15.204 10.246 30.619 1.00 87.50 96 GLY A CA 1
ATOM 706 C C . GLY A 1 96 ? -16.401 11.194 30.820 1.00 87.50 96 GLY A C 1
ATOM 707 O O . GLY A 1 96 ? -17.543 10.728 30.848 1.00 87.50 96 GLY A O 1
ATOM 708 N N . PRO A 1 97 ? -16.144 12.507 30.983 1.00 79.19 97 PRO A N 1
ATOM 709 C CA . PRO A 1 97 ? -17.180 13.529 31.160 1.00 79.19 97 PRO A CA 1
ATOM 710 C C . PRO A 1 97 ? -18.137 13.669 29.964 1.00 79.19 97 PRO A C 1
ATOM 712 O O . PRO A 1 97 ? -17.788 13.238 28.839 1.00 79.19 97 PRO A O 1
#

pLDDT: mean 78.52, std 15.88, range [48.06, 95.12]